Protein AF-A0A916EFL0-F1 (afdb_monomer)

Structure (mmCIF, N/CA/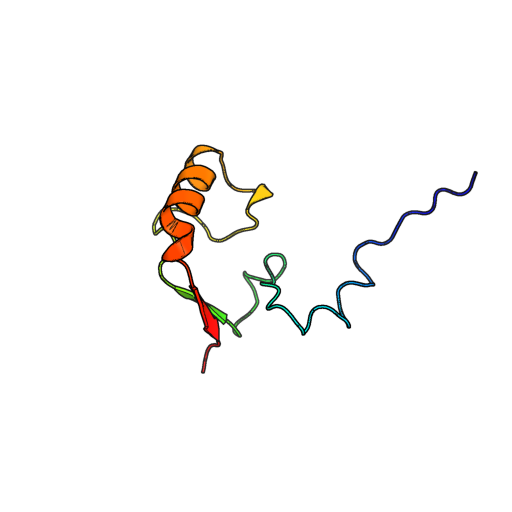C/O backbone):
data_AF-A0A916EFL0-F1
#
_entry.id   AF-A0A916EFL0-F1
#
loop_
_atom_site.group_PDB
_atom_site.id
_atom_site.type_symbol
_atom_site.label_atom_id
_atom_site.label_alt_id
_atom_site.label_comp_id
_atom_site.label_asym_id
_atom_site.label_entity_id
_atom_site.label_seq_id
_atom_site.pdbx_PDB_ins_code
_atom_site.Cartn_x
_atom_site.Cartn_y
_atom_site.Cartn_z
_atom_site.occupancy
_atom_site.B_iso_or_equiv
_atom_site.auth_seq_id
_atom_site.auth_comp_id
_atom_site.auth_asym_id
_atom_site.auth_atom_id
_atom_site.pdbx_PDB_model_num
ATOM 1 N N . MET A 1 1 ? 35.964 6.228 22.489 1.00 44.19 1 MET A N 1
ATOM 2 C CA . MET A 1 1 ? 34.583 5.776 22.231 1.00 44.19 1 MET A CA 1
ATOM 3 C C . MET A 1 1 ? 34.231 6.304 20.860 1.00 44.19 1 MET A C 1
ATOM 5 O O . MET A 1 1 ? 33.896 7.474 20.738 1.00 44.19 1 MET A O 1
ATOM 9 N N . GLU A 1 2 ? 34.477 5.507 19.826 1.00 40.09 2 GLU A N 1
ATOM 10 C CA . GLU A 1 2 ? 34.121 5.884 18.460 1.00 40.09 2 GLU A CA 1
ATOM 11 C C . GLU A 1 2 ? 32.645 5.564 18.253 1.00 40.09 2 GLU A C 1
ATOM 13 O O . GLU A 1 2 ? 32.203 4.428 18.429 1.00 40.09 2 GLU A O 1
ATOM 18 N N . ASN A 1 3 ? 31.877 6.612 17.960 1.00 42.66 3 ASN A N 1
ATOM 19 C CA . ASN A 1 3 ? 30.495 6.504 17.534 1.00 42.66 3 ASN A CA 1
ATOM 20 C C . ASN A 1 3 ? 30.492 5.870 16.146 1.00 42.66 3 ASN A C 1
ATOM 22 O O . ASN A 1 3 ? 30.646 6.561 15.140 1.00 42.66 3 ASN A O 1
ATOM 26 N N . ASN A 1 4 ? 30.322 4.552 16.107 1.00 45.28 4 ASN A N 1
ATOM 27 C CA . ASN A 1 4 ? 29.996 3.840 14.885 1.00 45.28 4 ASN A CA 1
ATOM 28 C C . ASN A 1 4 ? 28.576 4.241 14.493 1.00 45.28 4 ASN A C 1
ATOM 30 O O . ASN A 1 4 ? 27.595 3.646 14.941 1.00 45.28 4 ASN A O 1
ATOM 34 N N . ASN A 1 5 ? 28.483 5.303 13.697 1.00 47.19 5 ASN A N 1
ATOM 35 C CA . ASN A 1 5 ? 27.289 5.635 12.946 1.00 47.19 5 ASN A CA 1
ATOM 36 C C . ASN A 1 5 ? 27.069 4.458 11.990 1.00 47.19 5 ASN A C 1
ATOM 38 O O . ASN A 1 5 ? 27.759 4.322 10.983 1.00 47.19 5 ASN A O 1
ATOM 42 N N . PHE A 1 6 ? 26.218 3.520 12.399 1.00 46.19 6 PHE A N 1
ATOM 43 C CA . PHE A 1 6 ? 25.884 2.347 11.611 1.00 46.19 6 PHE A CA 1
ATOM 44 C C . PHE A 1 6 ? 25.096 2.851 10.401 1.00 46.19 6 PHE A C 1
ATOM 46 O O . PHE A 1 6 ? 23.902 3.125 10.514 1.00 46.19 6 PHE A O 1
ATOM 53 N N . ASP A 1 7 ? 25.787 3.052 9.276 1.00 49.34 7 ASP A N 1
ATOM 54 C CA . ASP A 1 7 ? 25.193 3.404 7.986 1.00 49.34 7 ASP A CA 1
ATOM 55 C C . ASP A 1 7 ? 24.304 2.244 7.514 1.00 49.34 7 ASP A C 1
ATOM 57 O O . ASP A 1 7 ? 24.680 1.384 6.719 1.00 49.34 7 ASP A O 1
ATOM 61 N N . LEU A 1 8 ?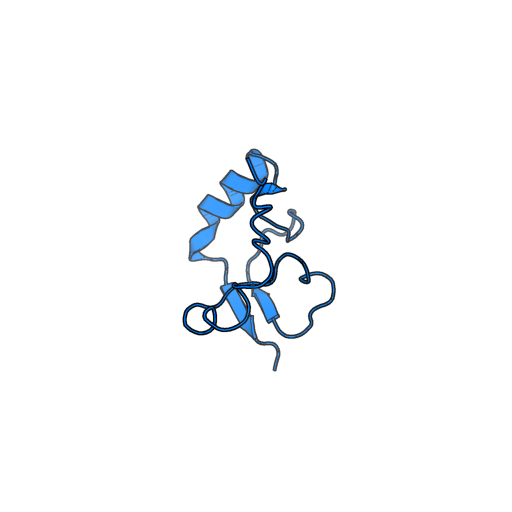 23.082 2.238 8.044 1.00 47.94 8 LEU A N 1
ATOM 62 C CA . LEU A 1 8 ? 22.020 1.250 7.849 1.00 47.94 8 LEU A CA 1
ATOM 63 C C . LEU A 1 8 ? 21.397 1.299 6.439 1.00 47.94 8 LEU A C 1
ATOM 65 O O . LEU A 1 8 ? 20.389 0.645 6.191 1.00 47.94 8 LEU A O 1
ATOM 69 N N . ASP A 1 9 ? 21.972 2.082 5.523 1.00 52.62 9 ASP A N 1
ATOM 70 C CA . ASP A 1 9 ? 21.491 2.257 4.147 1.00 52.62 9 ASP A CA 1
ATOM 71 C C . ASP A 1 9 ? 22.375 1.541 3.101 1.00 52.62 9 ASP A C 1
ATOM 73 O O . ASP A 1 9 ? 21.924 1.328 1.976 1.00 52.62 9 ASP A O 1
ATOM 77 N N . SER A 1 10 ? 23.605 1.134 3.442 1.00 43.12 10 SER A N 1
ATOM 78 C CA . SER A 1 10 ? 24.554 0.560 2.467 1.00 43.12 10 SER A CA 1
ATOM 79 C C . SER A 1 10 ? 24.324 -0.937 2.193 1.00 43.12 10 SER A C 1
ATOM 81 O O . SER A 1 10 ? 24.412 -1.395 1.053 1.00 43.12 10 SER A O 1
ATOM 83 N N . ASP A 1 11 ? 23.942 -1.703 3.218 1.00 43.62 11 ASP A N 1
ATOM 84 C CA . ASP A 1 11 ? 23.982 -3.177 3.178 1.00 43.62 11 ASP A CA 1
ATOM 85 C C . ASP A 1 11 ? 22.641 -3.848 2.805 1.00 43.62 11 ASP A C 1
ATOM 87 O O . ASP A 1 11 ? 22.511 -5.069 2.760 1.00 43.62 11 ASP A O 1
ATOM 91 N N . LEU A 1 12 ? 21.605 -3.059 2.492 1.00 47.47 12 LEU A N 1
ATOM 92 C CA . LEU A 1 12 ? 20.300 -3.586 2.059 1.00 47.47 12 LEU A CA 1
ATOM 93 C C . LEU A 1 12 ? 20.191 -3.794 0.539 1.00 47.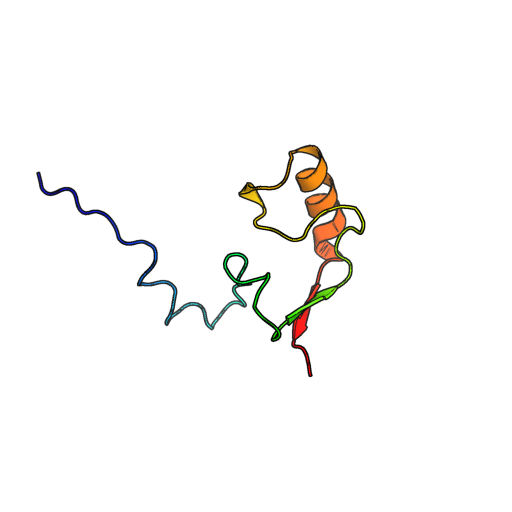47 12 LEU A C 1
ATOM 95 O O . LEU A 1 12 ? 19.140 -4.218 0.055 1.00 47.47 12 LEU A O 1
ATOM 99 N N . SER A 1 13 ? 21.247 -3.504 -0.228 1.00 48.94 13 SER A N 1
ATOM 100 C CA . SER A 1 13 ? 21.166 -3.467 -1.694 1.00 48.94 13 SER A CA 1
ATOM 101 C C . SER A 1 13 ? 21.552 -4.767 -2.413 1.00 48.94 13 SER A C 1
ATOM 103 O O . SER A 1 13 ? 21.051 -4.990 -3.513 1.00 48.94 13 SER A O 1
ATOM 105 N N . GLU A 1 14 ? 22.336 -5.670 -1.810 1.00 45.03 14 GLU A N 1
ATOM 106 C CA . GLU A 1 14 ? 22.833 -6.859 -2.534 1.00 45.03 14 GLU A CA 1
ATOM 107 C C . GLU A 1 14 ? 22.274 -8.209 -2.051 1.00 45.03 14 GLU A C 1
ATOM 109 O O . GLU A 1 14 ? 22.286 -9.176 -2.812 1.00 45.03 14 GLU A O 1
ATOM 114 N N . GLN A 1 15 ? 21.686 -8.298 -0.850 1.00 40.50 15 GLN A N 1
ATOM 115 C CA . GLN A 1 15 ? 21.107 -9.560 -0.340 1.00 40.50 15 GLN A CA 1
ATOM 116 C C . GLN A 1 15 ? 19.574 -9.569 -0.199 1.00 40.50 15 GLN A C 1
ATOM 118 O O . GLN A 1 15 ? 18.980 -10.613 0.072 1.00 40.50 15 GLN A O 1
ATOM 123 N N . GLY A 1 16 ? 18.897 -8.451 -0.480 1.00 39.44 16 GLY A N 1
ATOM 124 C CA . GLY A 1 16 ? 17.432 -8.334 -0.414 1.00 39.44 16 GLY A CA 1
ATOM 125 C C . GLY A 1 16 ? 16.657 -9.017 -1.553 1.00 39.44 16 GLY A C 1
ATOM 126 O O . GLY A 1 16 ? 15.436 -8.924 -1.608 1.00 39.44 16 GLY A O 1
ATOM 127 N N . VAL A 1 17 ? 17.329 -9.709 -2.481 1.00 45.38 17 VAL A N 1
ATOM 128 C CA . VAL A 1 17 ? 16.709 -10.256 -3.710 1.00 45.38 17 VAL A CA 1
ATOM 129 C C . VAL A 1 17 ? 16.066 -11.642 -3.498 1.00 45.38 17 VAL A C 1
ATOM 131 O O . VAL A 1 17 ? 15.570 -12.256 -4.438 1.00 45.38 17 VAL A O 1
ATOM 134 N N . LYS A 1 18 ? 16.008 -12.147 -2.257 1.00 42.69 18 LYS A N 1
ATOM 135 C CA . LYS A 1 18 ? 15.263 -13.379 -1.908 1.00 42.69 18 LYS A CA 1
ATOM 136 C C . LYS A 1 18 ? 13.930 -13.154 -1.184 1.00 42.69 18 LYS A C 1
ATOM 138 O O . LYS A 1 18 ? 13.282 -14.121 -0.794 1.00 42.69 18 LYS A O 1
ATOM 143 N N . GLY A 1 19 ? 13.469 -11.911 -1.083 1.00 48.56 19 GLY A N 1
ATOM 144 C CA . GLY A 1 19 ? 12.111 -11.577 -0.657 1.00 48.56 19 GLY A CA 1
ATOM 145 C C . GLY A 1 19 ? 11.785 -10.171 -1.132 1.00 48.56 19 GLY A C 1
ATOM 146 O O . GLY A 1 19 ? 12.488 -9.244 -0.766 1.00 48.56 19 GLY A O 1
ATOM 147 N N . ASN A 1 20 ? 10.778 -10.026 -1.992 1.00 56.47 20 ASN A N 1
ATOM 148 C CA . ASN A 1 20 ? 10.420 -8.784 -2.684 1.00 56.47 20 ASN A CA 1
ATOM 149 C C . ASN A 1 20 ? 10.316 -7.571 -1.733 1.00 56.47 20 ASN A C 1
ATOM 151 O O . ASN A 1 20 ? 9.253 -7.313 -1.168 1.00 56.47 20 ASN A O 1
ATOM 155 N N . ILE A 1 21 ? 11.402 -6.809 -1.572 1.00 67.25 21 ILE A N 1
ATOM 156 C CA . ILE A 1 21 ? 11.382 -5.546 -0.831 1.00 67.25 21 ILE A CA 1
ATOM 157 C C . ILE A 1 21 ? 10.668 -4.512 -1.700 1.00 67.25 21 ILE A C 1
ATOM 159 O O . ILE A 1 21 ? 11.119 -4.169 -2.793 1.00 67.25 21 ILE A O 1
ATOM 163 N N . ILE A 1 22 ? 9.543 -4.010 -1.201 1.00 69.25 22 ILE A N 1
ATOM 164 C CA . ILE A 1 22 ? 8.784 -2.935 -1.838 1.00 69.25 22 ILE A CA 1
ATOM 165 C C . ILE A 1 22 ? 9.507 -1.608 -1.562 1.00 69.25 22 ILE A C 1
ATOM 167 O O . ILE A 1 22 ? 9.696 -1.250 -0.396 1.00 69.25 22 ILE A O 1
ATOM 171 N N . PRO A 1 23 ? 9.922 -0.849 -2.592 1.00 70.31 23 PRO A N 1
ATOM 172 C CA . PRO A 1 23 ? 10.715 0.359 -2.400 1.00 70.31 23 PRO A CA 1
ATOM 173 C C . PRO A 1 23 ? 9.835 1.560 -2.013 1.00 70.31 23 PRO A C 1
ATOM 175 O O . PRO A 1 23 ? 9.609 2.456 -2.825 1.00 70.31 23 PRO A O 1
ATOM 178 N N . TYR A 1 24 ? 9.376 1.620 -0.757 1.00 74.12 24 TYR A N 1
ATOM 179 C CA . TYR A 1 24 ? 8.549 2.724 -0.240 1.00 74.12 24 TYR A CA 1
ATOM 180 C C . TYR A 1 24 ? 9.205 4.105 -0.429 1.00 74.12 24 TYR A C 1
ATOM 182 O O . TYR A 1 24 ? 8.554 5.032 -0.909 1.00 74.12 24 TYR A O 1
ATOM 190 N N . LYS A 1 25 ? 10.517 4.237 -0.155 1.00 72.94 25 LYS A N 1
ATOM 191 C CA . LYS A 1 25 ? 11.271 5.508 -0.290 1.00 72.94 25 LYS A CA 1
ATOM 192 C C . LYS A 1 25 ? 11.223 6.100 -1.711 1.00 72.94 25 LYS A C 1
ATOM 194 O O . LYS A 1 25 ? 11.279 7.314 -1.868 1.00 72.94 25 LYS A O 1
ATOM 199 N N . ARG A 1 26 ? 11.142 5.260 -2.750 1.00 75.06 26 ARG A N 1
ATOM 200 C CA . ARG A 1 26 ? 11.119 5.684 -4.167 1.00 75.06 26 ARG A CA 1
ATOM 201 C C . ARG A 1 26 ? 9.777 5.397 -4.836 1.00 75.06 26 ARG A C 1
ATOM 203 O O . ARG A 1 26 ? 9.678 5.441 -6.058 1.00 75.06 26 ARG A O 1
ATOM 210 N N . TRP A 1 27 ? 8.732 5.121 -4.054 1.00 83.25 27 TRP A N 1
ATOM 211 C CA . TRP A 1 27 ? 7.447 4.690 -4.597 1.00 83.25 27 TRP A CA 1
ATOM 212 C C . TRP A 1 27 ? 6.818 5.724 -5.539 1.00 83.25 27 TRP A C 1
ATOM 214 O O . TRP A 1 27 ? 6.241 5.359 -6.557 1.00 83.25 27 TRP A O 1
ATOM 224 N N . LYS A 1 28 ? 6.993 7.019 -5.245 1.00 81.62 28 LYS A N 1
ATOM 225 C CA . LYS A 1 28 ? 6.465 8.119 -6.071 1.00 81.62 28 LYS A CA 1
ATOM 226 C C . LYS A 1 28 ? 7.159 8.265 -7.432 1.00 81.62 28 LYS A C 1
ATOM 22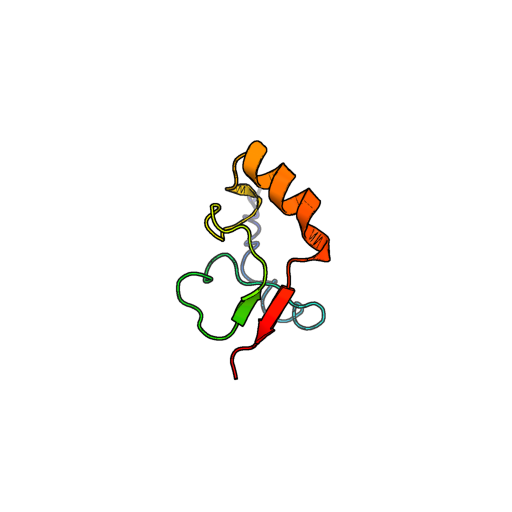8 O O . LYS A 1 28 ? 6.601 8.902 -8.316 1.00 81.62 28 LYS A O 1
ATOM 233 N N . THR A 1 29 ? 8.366 7.724 -7.597 1.00 84.31 29 THR A N 1
ATOM 234 C CA . THR A 1 29 ? 9.176 7.885 -8.820 1.00 84.31 29 THR A CA 1
ATOM 235 C C . THR A 1 29 ? 9.421 6.578 -9.569 1.00 84.31 29 THR A C 1
ATOM 237 O O . THR A 1 29 ? 9.893 6.610 -10.703 1.00 84.31 29 THR A O 1
ATOM 240 N N . GLN A 1 30 ? 9.115 5.429 -8.965 1.00 84.00 30 GLN A N 1
ATOM 241 C CA . GLN A 1 30 ? 9.237 4.125 -9.612 1.00 84.00 30 GLN A CA 1
ATOM 242 C C . GLN A 1 30 ? 8.047 3.842 -10.541 1.00 84.00 30 GLN A C 1
ATOM 244 O O . GLN A 1 30 ? 6.919 4.240 -10.261 1.00 84.00 30 GLN A O 1
ATOM 249 N N . THR A 1 31 ? 8.295 3.095 -11.616 1.00 83.06 31 THR A N 1
ATOM 250 C CA . THR A 1 31 ? 7.277 2.643 -12.582 1.00 83.06 31 THR A CA 1
ATOM 251 C C . THR A 1 31 ? 7.279 1.128 -12.767 1.00 83.06 31 THR A C 1
ATOM 253 O O . THR A 1 31 ? 6.635 0.615 -13.675 1.00 83.06 31 THR A O 1
ATOM 256 N N . SER A 1 32 ? 8.005 0.398 -11.924 1.00 82.44 32 SER A N 1
ATOM 257 C CA . SER A 1 32 ? 8.212 -1.045 -12.060 1.00 82.44 32 SER A CA 1
ATOM 258 C C . SER A 1 32 ? 7.087 -1.866 -11.447 1.00 82.44 32 SER A C 1
ATOM 260 O O . SER A 1 32 ? 6.917 -3.021 -11.821 1.00 82.44 32 SER A O 1
ATOM 262 N N . TYR A 1 33 ? 6.354 -1.300 -10.491 1.00 85.81 33 TYR A N 1
ATOM 263 C CA . TYR A 1 33 ? 5.311 -1.989 -9.746 1.00 85.81 33 TYR A CA 1
ATOM 264 C C . TYR A 1 33 ? 4.078 -1.112 -9.567 1.00 85.81 33 TYR A C 1
ATOM 266 O O . TYR A 1 33 ? 4.167 0.111 -9.443 1.00 85.81 33 TYR A O 1
ATOM 274 N N . LYS A 1 34 ? 2.929 -1.770 -9.466 1.00 88.31 34 LYS A N 1
ATOM 275 C CA . LYS A 1 34 ? 1.656 -1.193 -9.041 1.00 88.31 34 LYS A CA 1
ATOM 276 C C . LYS A 1 34 ? 1.164 -1.914 -7.792 1.00 88.31 34 LYS A C 1
ATOM 278 O O . LYS A 1 34 ? 1.381 -3.117 -7.623 1.00 88.31 34 LYS A O 1
ATOM 283 N N . VAL A 1 35 ? 0.492 -1.169 -6.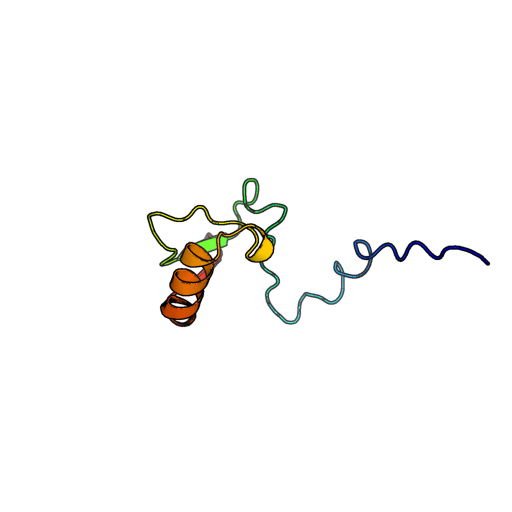920 1.00 89.12 35 VAL A N 1
ATOM 284 C CA . VAL A 1 35 ? -0.229 -1.733 -5.778 1.00 89.12 35 VAL A CA 1
ATOM 285 C C . VAL A 1 35 ? -1.683 -1.958 -6.182 1.00 89.12 35 VAL A C 1
ATOM 287 O O . VAL A 1 35 ? -2.358 -1.057 -6.675 1.00 89.12 35 VAL A O 1
ATOM 290 N N . ILE A 1 36 ? -2.157 -3.184 -6.014 1.00 90.00 36 ILE A N 1
ATOM 291 C CA . ILE A 1 36 ? -3.510 -3.612 -6.358 1.00 90.00 36 ILE A CA 1
ATOM 292 C C . ILE A 1 36 ? -4.319 -3.759 -5.075 1.00 90.00 36 ILE A C 1
ATOM 294 O O . ILE A 1 36 ? -3.822 -4.298 -4.086 1.00 90.00 36 ILE A O 1
ATOM 298 N N . ARG A 1 37 ? -5.578 -3.293 -5.116 1.00 90.50 37 ARG A N 1
ATOM 299 C CA . ARG A 1 37 ? -6.520 -3.303 -3.978 1.00 90.50 37 ARG A CA 1
ATOM 300 C C . ARG A 1 37 ? -5.983 -2.580 -2.738 1.00 90.50 37 ARG A C 1
ATOM 302 O O . ARG A 1 37 ? -6.307 -2.946 -1.612 1.00 90.50 37 ARG A O 1
ATOM 309 N N . TRP A 1 38 ? -5.180 -1.540 -2.957 1.00 92.19 38 TRP A N 1
ATOM 310 C CA . TRP A 1 38 ? -4.914 -0.556 -1.918 1.00 92.19 38 TRP A CA 1
ATOM 311 C C . TRP A 1 38 ? -6.202 0.191 -1.548 1.00 92.19 38 TRP A C 1
ATOM 313 O O . TRP A 1 38 ? -7.139 0.271 -2.346 1.00 92.19 38 TRP A O 1
ATOM 323 N N . LEU A 1 39 ? -6.244 0.728 -0.333 1.00 91.12 39 LEU A N 1
ATOM 324 C CA . LEU A 1 39 ? -7.379 1.494 0.168 1.00 91.12 39 LEU A CA 1
ATOM 325 C C . LEU A 1 39 ? -7.524 2.794 -0.637 1.00 91.12 39 LEU A C 1
ATOM 327 O O . LEU A 1 39 ? -6.567 3.556 -0.746 1.00 91.12 39 LEU A O 1
ATOM 331 N N . LEU A 1 40 ? -8.716 3.055 -1.181 1.00 85.25 40 LEU A N 1
ATOM 332 C CA . LEU A 1 40 ? -8.965 4.207 -2.063 1.00 85.25 40 LEU A CA 1
ATOM 333 C C . LEU A 1 40 ? -8.696 5.559 -1.385 1.00 85.25 40 LEU A C 1
ATOM 335 O O . LEU A 1 40 ? -8.192 6.472 -2.032 1.00 85.25 40 LEU A O 1
ATOM 339 N N . ASP A 1 41 ? -8.978 5.658 -0.085 1.00 87.62 41 ASP A N 1
ATOM 340 C CA . ASP A 1 41 ? -8.893 6.912 0.675 1.00 87.62 41 ASP A CA 1
ATOM 341 C C . ASP A 1 41 ? -7.586 7.056 1.476 1.00 87.62 41 ASP A C 1
ATOM 343 O O . ASP A 1 41 ? -7.497 7.898 2.368 1.00 87.62 41 ASP A O 1
ATOM 347 N N . VAL A 1 42 ? -6.579 6.217 1.212 1.00 88.31 42 VAL A N 1
ATOM 348 C CA . VAL A 1 42 ? -5.291 6.239 1.923 1.00 88.31 42 VAL A CA 1
ATOM 349 C C . VAL A 1 42 ? -4.166 6.385 0.907 1.00 88.31 42 VAL A C 1
ATOM 351 O O . VAL A 1 42 ? -4.042 5.575 -0.008 1.00 88.31 42 VAL A O 1
ATOM 354 N N . GLU A 1 43 ? -3.303 7.389 1.063 1.00 89.38 43 GLU A N 1
ATOM 355 C CA . GLU A 1 43 ? -2.106 7.505 0.223 1.00 89.38 43 GLU A CA 1
ATOM 356 C C . GLU A 1 43 ? -1.174 6.311 0.477 1.00 89.38 43 GLU A C 1
ATOM 358 O O . GLU A 1 43 ? -0.888 5.962 1.624 1.00 89.38 43 GLU A O 1
ATOM 363 N N . PHE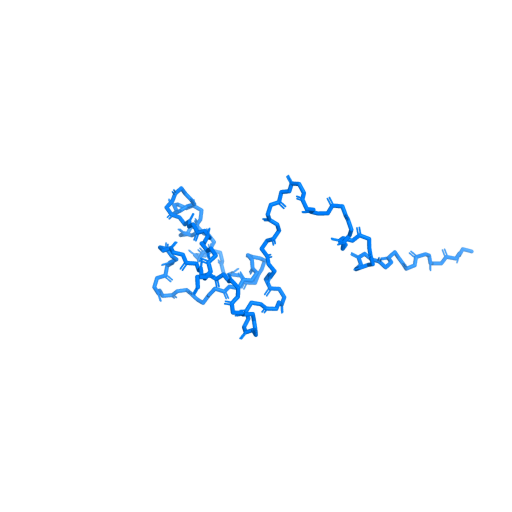 A 1 44 ? -0.679 5.684 -0.593 1.00 88.38 44 PHE A N 1
ATOM 364 C CA . PHE A 1 44 ? 0.335 4.644 -0.456 1.00 88.38 44 PHE A CA 1
ATOM 365 C C . PHE A 1 44 ? 1.664 5.264 -0.015 1.00 88.38 44 PHE A C 1
ATOM 367 O O . PHE A 1 44 ? 2.295 6.019 -0.758 1.00 88.38 44 PHE A O 1
ATOM 374 N N . GLN A 1 45 ? 2.104 4.912 1.187 1.00 87.31 45 GLN A N 1
ATOM 375 C CA . GLN A 1 45 ? 3.332 5.404 1.802 1.00 87.31 45 GLN A CA 1
ATOM 376 C C . GLN A 1 45 ? 3.896 4.366 2.776 1.00 87.31 45 GLN A C 1
ATOM 378 O O . GLN A 1 45 ? 3.308 3.302 2.972 1.00 87.31 45 GLN A O 1
ATOM 383 N N . ASP A 1 46 ? 5.050 4.667 3.373 1.00 85.19 46 ASP A N 1
ATOM 384 C CA . ASP A 1 46 ? 5.619 3.838 4.435 1.00 85.19 46 ASP A CA 1
ATOM 385 C C . ASP A 1 46 ? 4.600 3.645 5.569 1.00 85.19 46 ASP A C 1
ATOM 387 O O . ASP A 1 46 ? 3.968 4.601 6.023 1.00 85.19 46 ASP A O 1
ATOM 391 N N . TYR A 1 47 ? 4.446 2.406 6.033 1.00 86.00 47 TYR A N 1
ATOM 392 C CA . TYR A 1 47 ? 3.478 2.055 7.069 1.00 86.00 47 TYR A CA 1
ATOM 393 C C . TYR A 1 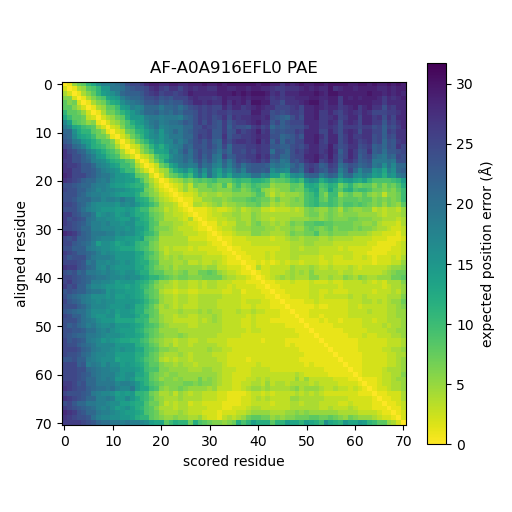47 ? 3.681 2.858 8.366 1.00 86.00 47 TYR A C 1
ATOM 395 O O . TYR A 1 47 ? 2.715 3.206 9.049 1.00 86.00 47 TYR A O 1
ATOM 403 N N . SER A 1 48 ? 4.929 3.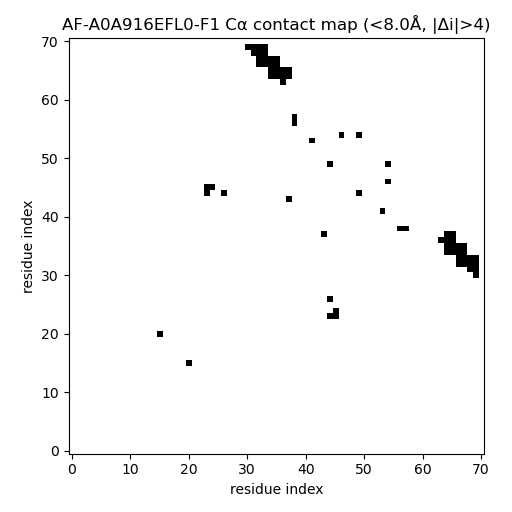212 8.687 1.00 87.19 48 SER A N 1
ATOM 404 C CA . SER A 1 48 ? 5.259 4.051 9.844 1.00 87.19 48 SER A CA 1
ATOM 405 C C . SER A 1 48 ? 4.716 5.482 9.737 1.00 87.19 48 SER A C 1
ATOM 407 O O . SER A 1 48 ? 4.458 6.104 10.766 1.00 87.19 48 SER A O 1
ATOM 409 N N . ASN A 1 49 ? 4.446 5.975 8.526 1.00 90.38 49 ASN A N 1
ATOM 410 C CA . ASN A 1 49 ? 3.889 7.309 8.289 1.00 90.38 49 ASN A CA 1
ATOM 411 C C . ASN A 1 49 ? 2.353 7.335 8.282 1.00 90.38 49 ASN A C 1
ATOM 413 O O . ASN A 1 49 ? 1.763 8.412 8.337 1.00 90.38 49 ASN A O 1
ATOM 417 N N . LEU A 1 50 ? 1.698 6.171 8.241 1.00 91.31 50 LEU A N 1
ATOM 418 C CA . LEU A 1 50 ? 0.240 6.079 8.317 1.00 91.31 50 LEU A CA 1
ATOM 419 C C . LEU A 1 50 ? -0.271 6.448 9.712 1.00 91.31 50 LEU A C 1
ATOM 421 O O . LEU A 1 50 ? 0.356 6.114 10.725 1.00 91.31 50 LEU A O 1
ATOM 425 N N . LYS A 1 51 ? -1.457 7.058 9.765 1.00 95.12 51 LYS A N 1
ATOM 426 C CA . LYS A 1 51 ? -2.212 7.253 11.009 1.00 95.12 51 LYS A CA 1
ATOM 427 C C . LYS A 1 51 ? -2.688 5.911 11.557 1.00 95.12 51 LYS A C 1
ATOM 429 O O . LYS A 1 51 ? -2.875 4.954 10.812 1.00 95.12 51 LYS A O 1
ATOM 434 N N . GLU A 1 52 ? -2.956 5.844 12.857 1.00 94.94 52 GLU A N 1
ATOM 435 C CA . GLU A 1 52 ? -3.428 4.615 13.511 1.00 94.94 52 GLU A CA 1
ATOM 436 C C . GLU A 1 52 ? -4.696 4.038 12.857 1.00 94.94 52 GLU A C 1
ATOM 438 O O . GLU A 1 52 ? -4.758 2.851 12.547 1.00 94.94 52 GLU A O 1
ATOM 443 N N . GLU A 1 53 ? -5.667 4.894 12.544 1.00 94.19 53 GLU A N 1
ATOM 444 C CA . GLU A 1 53 ? -6.903 4.514 11.849 1.00 94.19 53 GLU A CA 1
ATOM 445 C C . GLU A 1 53 ? -6.666 3.942 10.439 1.00 94.19 53 GLU A C 1
ATOM 447 O O . GLU A 1 53 ? -7.369 3.033 10.001 1.00 94.19 53 GLU A O 1
ATOM 452 N N . GLU A 1 54 ? -5.658 4.442 9.724 1.00 94.25 54 GLU A N 1
ATOM 453 C CA . GLU A 1 54 ? -5.279 3.955 8.395 1.00 94.25 54 GLU A CA 1
ATOM 454 C C . GLU A 1 54 ? -4.538 2.623 8.506 1.00 94.25 54 GLU A C 1
ATOM 456 O O . GLU A 1 54 ? -4.802 1.702 7.733 1.00 94.25 54 GLU A O 1
ATOM 461 N N . ARG A 1 55 ? -3.662 2.490 9.510 1.00 93.44 55 ARG A N 1
ATOM 462 C CA . ARG A 1 55 ? -2.942 1.250 9.814 1.00 93.44 55 ARG A CA 1
ATOM 463 C C . ARG A 1 55 ? -3.903 0.096 10.064 1.00 93.44 55 ARG A C 1
ATOM 465 O O . ARG A 1 55 ? -3.716 -0.961 9.474 1.00 93.44 55 ARG A O 1
ATOM 472 N N . ILE A 1 56 ? -4.953 0.308 10.860 1.00 93.12 56 ILE A N 1
ATOM 473 C CA . ILE A 1 56 ? -5.983 -0.711 11.121 1.00 93.12 56 ILE A CA 1
ATOM 474 C C . ILE A 1 56 ? -6.635 -1.169 9.809 1.00 93.12 56 ILE A C 1
ATOM 476 O O . ILE A 1 56 ? -6.663 -2.362 9.524 1.00 93.12 56 ILE A O 1
ATOM 480 N N . LYS A 1 57 ? -7.061 -0.233 8.950 1.00 92.00 57 LYS A N 1
ATOM 481 C CA . LYS A 1 57 ? -7.665 -0.568 7.647 1.00 92.00 57 LYS A CA 1
ATOM 482 C C . LYS A 1 57 ? -6.708 -1.345 6.737 1.00 92.00 57 LYS A C 1
ATOM 484 O O . LYS A 1 57 ? -7.140 -2.243 6.010 1.00 92.00 57 LYS A O 1
ATOM 489 N N . VAL A 1 58 ? -5.419 -0.988 6.749 1.00 90.75 58 VAL A N 1
ATOM 490 C CA . VAL A 1 58 ? -4.383 -1.697 5.984 1.00 90.75 58 VAL A CA 1
ATOM 491 C C . VAL A 1 58 ? -4.218 -3.115 6.521 1.00 90.75 58 VAL A C 1
ATOM 493 O O . VAL A 1 58 ? -4.216 -4.047 5.719 1.00 90.75 58 VAL A O 1
ATOM 496 N N . LEU A 1 59 ? -4.145 -3.288 7.847 1.00 91.06 59 LEU A N 1
ATOM 497 C CA . LEU A 1 59 ? -4.059 -4.596 8.505 1.00 91.06 59 LEU A CA 1
ATOM 498 C C . LEU A 1 59 ? -5.257 -5.492 8.160 1.00 91.06 59 LEU A C 1
ATOM 500 O O . LEU A 1 59 ? -5.057 -6.631 7.737 1.00 91.06 59 LEU A O 1
ATOM 504 N N . ASP A 1 60 ? -6.478 -4.960 8.240 1.00 92.31 60 ASP A N 1
ATOM 505 C CA . ASP A 1 60 ? -7.713 -5.677 7.888 1.00 92.31 60 ASP A CA 1
ATOM 506 C C . ASP A 1 60 ? -7.746 -6.110 6.413 1.00 92.31 60 ASP A C 1
ATOM 508 O O . ASP A 1 60 ? -8.372 -7.107 6.046 1.00 92.31 60 ASP A O 1
ATOM 512 N N . SER A 1 61 ? -7.038 -5.377 5.552 1.00 89.38 61 SER A N 1
ATOM 513 C CA . SER A 1 61 ? -6.997 -5.607 4.107 1.00 89.38 61 SER A CA 1
ATOM 514 C C . SER A 1 61 ? -5.724 -6.313 3.629 1.00 89.38 61 SER A C 1
ATOM 516 O O . SER A 1 61 ? -5.571 -6.499 2.421 1.00 89.38 61 SER A O 1
ATOM 518 N N . LEU A 1 62 ? -4.823 -6.742 4.526 1.00 86.62 62 LEU A N 1
ATOM 519 C CA . LEU A 1 62 ? -3.500 -7.278 4.161 1.00 86.62 62 LEU A CA 1
ATOM 520 C C . LEU A 1 62 ? -3.569 -8.413 3.139 1.00 86.62 62 LEU A C 1
ATOM 522 O O . LEU A 1 62 ? -2.809 -8.426 2.176 1.00 86.62 62 LEU A O 1
ATOM 526 N N . TYR A 1 63 ? -4.512 -9.341 3.312 1.00 86.62 63 TYR A N 1
ATOM 527 C CA . TYR A 1 63 ? -4.681 -10.487 2.412 1.00 86.62 63 TYR A CA 1
ATOM 528 C C . TYR A 1 63 ? -5.200 -10.105 1.015 1.00 86.62 63 TYR A C 1
ATOM 530 O O . TYR A 1 63 ? -5.108 -10.901 0.076 1.00 86.62 63 TYR A O 1
ATOM 538 N N . ASN A 1 64 ? -5.745 -8.896 0.865 1.00 89.00 64 ASN A N 1
ATOM 539 C CA . ASN A 1 64 ? -6.270 -8.379 -0.394 1.00 89.00 64 ASN A CA 1
ATOM 540 C C . ASN A 1 64 ? -5.254 -7.523 -1.155 1.00 89.00 64 ASN A C 1
ATOM 542 O O . ASN A 1 64 ? -5.335 -7.471 -2.384 1.00 89.00 64 ASN A O 1
ATOM 546 N N . ILE A 1 65 ? -4.318 -6.876 -0.456 1.00 89.75 65 ILE A N 1
ATOM 547 C CA . ILE A 1 65 ? -3.311 -5.999 -1.057 1.00 89.75 65 ILE A CA 1
ATOM 548 C C . ILE A 1 65 ? -2.254 -6.847 -1.766 1.00 89.75 65 ILE A C 1
ATOM 550 O O . ILE A 1 65 ? -1.731 -7.816 -1.216 1.00 89.75 65 ILE A O 1
ATOM 554 N N . ARG A 1 66 ? -1.927 -6.483 -3.008 1.00 87.50 66 ARG A N 1
ATOM 555 C CA . ARG A 1 66 ? -0.910 -7.179 -3.808 1.00 87.50 66 ARG A CA 1
ATOM 556 C C . ARG A 1 66 ? -0.020 -6.197 -4.544 1.00 87.50 66 ARG A C 1
ATOM 558 O O . ARG A 1 66 ? -0.444 -5.099 -4.890 1.00 87.50 66 ARG A O 1
ATOM 565 N N . PHE A 1 67 ? 1.199 -6.637 -4.820 1.00 86.75 67 PHE A N 1
ATOM 566 C CA . PHE A 1 67 ? 2.162 -5.909 -5.631 1.00 86.75 67 PHE A CA 1
ATOM 567 C C . PHE A 1 67 ? 2.351 -6.666 -6.933 1.00 86.75 67 PHE A C 1
ATOM 569 O O . PHE A 1 67 ? 2.702 -7.845 -6.925 1.00 86.75 67 PHE A O 1
ATOM 576 N N . GLU A 1 68 ? 2.098 -5.989 -8.043 1.00 86.62 68 GLU A N 1
ATOM 577 C CA . GLU A 1 68 ? 2.266 -6.546 -9.380 1.00 86.62 68 GLU A CA 1
ATOM 578 C C . GLU A 1 68 ? 3.342 -5.754 -10.108 1.00 86.62 68 GLU A C 1
ATOM 580 O O . GLU A 1 68 ? 3.406 -4.531 -9.979 1.00 86.62 68 GLU A O 1
ATOM 585 N N . ARG A 1 69 ? 4.198 -6.448 -10.863 1.00 85.56 69 ARG A N 1
ATOM 586 C CA . ARG A 1 69 ? 5.142 -5.791 -11.765 1.00 85.56 69 ARG A CA 1
ATOM 587 C C . ARG A 1 69 ? 4.359 -5.169 -12.920 1.00 85.56 69 ARG A C 1
ATOM 589 O O . ARG A 1 69 ? 3.406 -5.776 -13.401 1.00 85.56 69 ARG A O 1
ATOM 596 N N . ASN A 1 70 ? 4.752 -3.979 -13.348 1.00 83.12 70 ASN A N 1
ATOM 597 C CA . ASN A 1 70 ? 4.237 -3.401 -14.580 1.00 83.12 70 ASN A CA 1
ATOM 598 C C . ASN A 1 70 ? 4.882 -4.140 -15.765 1.00 83.12 70 ASN A C 1
ATOM 600 O O . ASN A 1 70 ? 6.093 -4.384 -15.747 1.00 83.12 70 ASN A O 1
ATOM 604 N N . GLU A 1 71 ? 4.053 -4.547 -16.727 1.00 74.56 71 GLU A N 1
ATOM 605 C CA . GLU A 1 71 ? 4.464 -5.132 -18.014 1.00 74.56 71 GLU A CA 1
ATOM 606 C C . GLU A 1 71 ? 4.787 -4.043 -19.039 1.00 74.56 71 GLU A C 1
ATOM 608 O O . GLU A 1 71 ? 4.109 -2.987 -19.011 1.00 74.56 71 GLU A O 1
#

Foldseek 3Di:
DDPPPPPPPPPCPPPVVVDDDDCQVCPVPDDFKDKPPQDPPDDDHPLVPDDPVSNVVCVVCVVVIDIDTDD

Organism: NCBI:txid588596

pLDDT: mean 74.85, std 19.15, range [39.44, 95.12]

Sequence (71 aa):
MENNNFDLDSDLSEQGVKGNIIPYKRWKTQTSYKVIRWLLDVEFQDYSNLKEEERIKVLDSLYNIRFERNE

Nearest PDB structures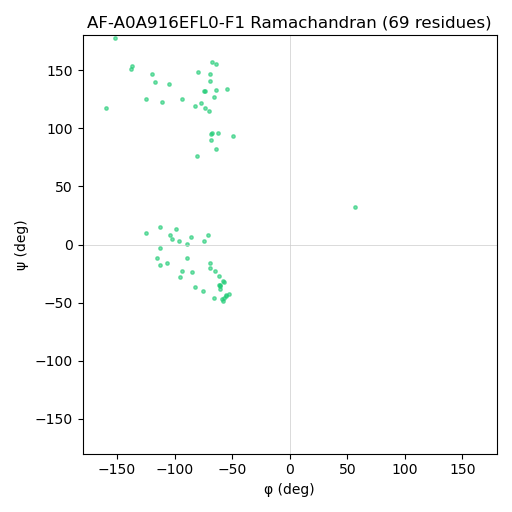 (foldseek):
  2d9b-assembly1_A  TM=8.443E-01  e=8.083E-02  Homo sapiens
  2dn5-assembly1_A  TM=8.358E-01  e=1.405E-01  Homo sapiens
  2dzr-assembly1_A  TM=7.396E-01  e=1.614E-01  Homo sapiens
  2d99-assembly1_A  TM=8.210E-01  e=7.389E-01  Homo sapiens
  2e3l-assembly1_A  TM=7.596E-01  e=6.435E-01  Homo sapiens

Radius of gyration: 15.39 Å; Cα contacts (8 Å, |Δi|>4): 36; chains: 1; bounding box: 44×22×40 Å

Secondary structure (DSSP, 8-state):
-------TTSTTSSSGGGTT---GGGTTT--SEEEES--TTS----GGGS-HHHHHHHHHTTTT-EEEE--

Mean predicted aligned error: 11.25 Å

Solvent-accessible surface area (backbone atoms only — not comparable to full-atom values): 4910 Å² total; per-residue (Å²): 136,81,82,76,77,75,70,82,76,71,76,63,74,82,71,48,88,85,53,91,73,77,59,54,95,49,51,94,78,55,76,59,59,46,76,40,72,62,61,90,93,51,84,94,63,51,74,88,77,47,52,72,75,54,47,50,55,48,62,78,36,49,93,61,45,45,80,44,72,57,130